Protein AF-B7PTU0-F1 (afdb_monomer_lite)

Foldseek 3Di:
DVVVLVVDPQRAKDKDDWWAKPPPHHRWIWTWIFGPQWIWTFTQDPPRDTDIDIAHLVQWPDKDKDFDDPPPPDDDDPDPDDPLTFIKMWTWGCPDVVDTDIMIIGDSCNVVVVVSSVVSVVVVVCVVVVDD

Sequence (132 aa):
YLQLACTLKYYGYLQFAPCHCDYPQPDTRVLISAGGRELNFRLALAQDQVKEVSFRVTRIRCWRITTAVSTFLGTAAASLGHTQQRLELSFEYLMSKNKLQWVTVVSSQAILLSVCLQGMVGELLLKKQGAS

Secondary structure (DSSP, 8-state):
-HHHHTTSTTTT-EEPPPEEESSSSTTEEEEEEEETTEEEEEEE-TTSPEEEEEEEGGGEEEEEEEEE-----S------S----EEEEEEEEEEETTEEEEEEEE-TTHHHHHHHHHHHHHHHHHHHTT--

InterPro domains:
  IPR011993 PH-like domain superfamily [G3DSA:2.30.29.30] (13-129)
  IPR037836 SNX17, atypical FERM-like domain [cd13337] (11-129)
  IPR040842 Sorting nexin-17/31, FERM domain [PF18116] (12-125)

Structure (mmCIF, N/CA/C/O backbone):
data_AF-B7PTU0-F1
#
_entry.id   AF-B7PTU0-F1
#
loop_
_atom_site.group_PDB
_atom_site.id
_atom_site.type_symbol
_atom_site.label_atom_id
_atom_site.label_alt_id
_atom_site.label_comp_id
_atom_site.label_asym_id
_atom_site.label_entity_id
_atom_site.label_seq_id
_atom_site.pdbx_PDB_ins_code
_atom_site.Cartn_x
_atom_site.Cartn_y
_atom_site.Cartn_z
_atom_site.occupancy
_atom_site.B_iso_or_equiv
_atom_site.auth_seq_id
_atom_site.auth_comp_id
_atom_site.auth_asym_id
_atom_site.auth_atom_id
_atom_site.pdbx_PDB_model_num
ATOM 1 N N . TYR A 1 1 ? -31.434 0.225 -1.887 1.00 77.19 1 TYR A N 1
ATOM 2 C CA . TYR A 1 1 ? -30.283 -0.070 -2.771 1.00 77.19 1 TYR A CA 1
ATOM 3 C C . TYR A 1 1 ? -28.945 0.200 -2.079 1.00 77.19 1 TYR A C 1
ATOM 5 O O . TYR A 1 1 ? -28.225 -0.754 -1.824 1.00 77.19 1 TYR A O 1
ATOM 13 N N . LEU A 1 2 ? -28.628 1.442 -1.680 1.00 81.31 2 LEU A N 1
ATOM 14 C CA . LEU A 1 2 ? -27.338 1.775 -1.037 1.00 81.31 2 LEU A CA 1
ATOM 15 C C . LEU A 1 2 ? -27.068 1.035 0.288 1.00 81.31 2 LEU A C 1
ATOM 17 O O . LEU A 1 2 ? -25.942 0.614 0.522 1.00 81.31 2 LEU A O 1
ATOM 21 N N . GLN A 1 3 ? -28.099 0.800 1.108 1.00 79.38 3 GLN A N 1
ATOM 22 C CA . GLN A 1 3 ? -27.983 0.021 2.353 1.00 79.38 3 GLN A CA 1
ATOM 23 C C . GLN A 1 3 ? -27.610 -1.455 2.135 1.00 79.38 3 GLN A C 1
ATOM 25 O O . GLN A 1 3 ? -27.078 -2.084 3.035 1.00 79.38 3 GLN A O 1
ATOM 30 N N . LEU A 1 4 ? -27.889 -2.009 0.951 1.00 81.69 4 LEU A N 1
ATOM 31 C CA . LEU A 1 4 ? -27.468 -3.361 0.575 1.00 81.69 4 LEU A CA 1
ATOM 32 C C . LEU A 1 4 ? -26.086 -3.332 -0.088 1.00 81.69 4 LEU A C 1
ATOM 34 O O . LEU A 1 4 ? -25.267 -4.216 0.118 1.00 81.69 4 LEU A O 1
ATOM 38 N N . ALA A 1 5 ? -25.794 -2.292 -0.872 1.00 79.06 5 ALA A N 1
ATOM 39 C CA . ALA A 1 5 ? -24.487 -2.140 -1.498 1.00 79.06 5 ALA A CA 1
ATOM 40 C C . ALA A 1 5 ? -23.369 -2.003 -0.450 1.00 79.06 5 ALA A C 1
ATOM 42 O O . ALA A 1 5 ? -22.311 -2.604 -0.619 1.00 79.06 5 ALA A O 1
ATOM 43 N N . CYS A 1 6 ? -23.616 -1.296 0.661 1.00 82.06 6 CYS A N 1
ATOM 44 C CA . CYS A 1 6 ? -22.622 -1.113 1.721 1.00 82.06 6 CYS A CA 1
ATOM 45 C C . CYS A 1 6 ? -22.285 -2.380 2.519 1.00 82.06 6 CYS A C 1
ATOM 47 O O . CYS A 1 6 ? -21.305 -2.372 3.261 1.00 82.06 6 CYS A O 1
ATOM 49 N N . THR A 1 7 ? -23.038 -3.473 2.349 1.00 79.81 7 THR A N 1
ATOM 50 C CA . THR A 1 7 ? -22.718 -4.769 2.967 1.00 79.81 7 THR A CA 1
ATOM 51 C C . THR A 1 7 ? -21.801 -5.635 2.097 1.00 79.81 7 THR A C 1
ATOM 53 O O . THR A 1 7 ? -21.390 -6.710 2.530 1.00 79.81 7 THR A O 1
ATOM 56 N N . LEU A 1 8 ? -21.476 -5.215 0.867 1.00 82.75 8 LEU A N 1
ATOM 57 C CA . LEU A 1 8 ? -20.591 -5.965 -0.030 1.00 82.75 8 LEU A CA 1
ATOM 58 C C . LEU A 1 8 ? -19.116 -5.802 0.374 1.00 82.75 8 LEU A C 1
ATOM 60 O O . LEU A 1 8 ? -18.661 -4.699 0.670 1.00 82.75 8 LEU A O 1
ATOM 64 N N . LYS A 1 9 ? -18.341 -6.896 0.302 1.00 75.69 9 LYS A N 1
ATOM 65 C CA . LYS A 1 9 ? -16.940 -6.987 0.775 1.00 75.69 9 LYS A CA 1
ATOM 66 C C . LYS A 1 9 ? -16.014 -5.880 0.248 1.00 75.69 9 LYS A C 1
ATOM 68 O O . LYS A 1 9 ? -15.145 -5.420 0.978 1.00 75.69 9 LYS A O 1
ATOM 73 N N . TYR A 1 10 ? -16.204 -5.460 -1.003 1.00 79.00 10 TYR A N 1
ATOM 74 C CA . TYR A 1 10 ? -15.372 -4.447 -1.662 1.00 79.00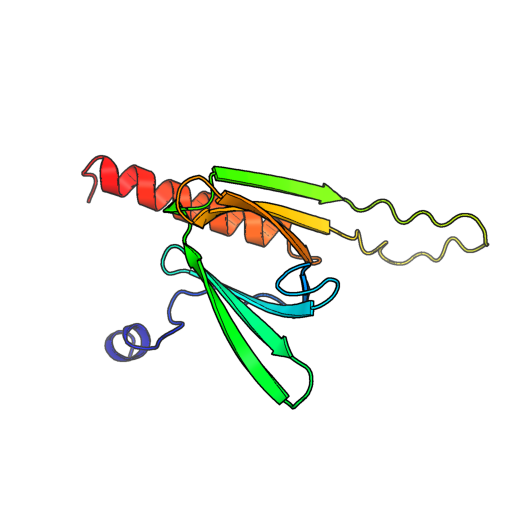 10 TYR A CA 1
ATOM 75 C C . TYR A 1 10 ? -16.107 -3.123 -1.908 1.00 79.00 10 TYR A C 1
ATOM 77 O O . TYR A 1 10 ? -15.648 -2.295 -2.695 1.00 79.00 10 TYR A O 1
ATOM 85 N N . TYR A 1 11 ? -17.245 -2.889 -1.250 1.00 82.75 11 TYR A N 1
ATOM 86 C CA . TYR A 1 11 ? -17.899 -1.587 -1.324 1.00 82.75 11 TYR A CA 1
ATOM 87 C C . TYR A 1 11 ? -16.991 -0.504 -0.731 1.00 82.75 11 TYR A C 1
ATOM 89 O O . TYR A 1 11 ? -16.447 -0.661 0.361 1.00 82.75 11 TYR A O 1
ATOM 97 N N . GLY A 1 12 ? -16.803 0.590 -1.470 1.00 85.12 12 GLY A N 1
ATOM 98 C CA . GLY A 1 12 ? -15.883 1.665 -1.088 1.00 85.12 12 GLY A CA 1
ATOM 99 C C . GLY A 1 12 ? -14.400 1.360 -1.335 1.00 85.12 12 GLY A C 1
ATOM 100 O O . GLY A 1 12 ? -13.557 2.155 -0.929 1.00 85.12 12 GLY A O 1
ATOM 101 N N . TYR A 1 13 ? -14.065 0.247 -1.998 1.00 91.62 13 TYR A N 1
ATOM 102 C CA . TYR A 1 13 ? -12.703 -0.014 -2.462 1.00 91.62 13 TYR A CA 1
ATOM 103 C C . TYR A 1 13 ? -12.499 0.523 -3.877 1.00 91.62 13 TYR A C 1
ATOM 105 O O . TYR A 1 13 ? -13.336 0.332 -4.760 1.00 91.62 13 TYR A O 1
ATOM 113 N N . LEU A 1 14 ? -11.340 1.131 -4.111 1.00 94.38 14 LEU A N 1
ATOM 114 C CA . LEU A 1 14 ? -10.863 1.477 -5.441 1.00 94.38 14 LEU A CA 1
ATOM 115 C C . LEU A 1 14 ? -10.033 0.315 -5.995 1.00 94.38 14 LEU A C 1
ATOM 117 O O . LEU A 1 14 ? -8.975 -0.009 -5.453 1.00 94.38 14 LEU A O 1
ATOM 121 N N . GLN A 1 15 ? -10.512 -0.318 -7.065 1.00 95.44 15 GLN A N 1
ATOM 122 C CA . GLN A 1 15 ? -9.787 -1.381 -7.762 1.00 95.44 15 GLN A CA 1
ATOM 123 C C . GLN A 1 15 ? -8.868 -0.788 -8.837 1.00 95.44 15 GLN A C 1
ATOM 125 O O . GLN A 1 15 ? -9.300 0.025 -9.652 1.00 95.44 15 GLN A O 1
ATOM 130 N N . PHE A 1 16 ? -7.614 -1.229 -8.853 1.00 95.44 16 PHE A N 1
ATOM 131 C CA . PHE A 1 16 ? -6.596 -0.789 -9.806 1.00 95.44 16 PHE A CA 1
ATOM 132 C C . PHE A 1 16 ? -6.514 -1.724 -11.016 1.00 95.44 16 PHE A C 1
ATOM 134 O O . PHE A 1 16 ? -7.060 -2.829 -11.004 1.00 95.44 16 PHE A O 1
ATOM 141 N N . ALA A 1 17 ? -5.809 -1.295 -12.061 1.00 94.38 17 ALA A N 1
ATOM 142 C CA . ALA A 1 17 ? -5.443 -2.169 -13.167 1.00 94.38 17 ALA A CA 1
ATOM 143 C C . ALA A 1 17 ? -4.505 -3.300 -12.685 1.00 94.38 17 ALA A C 1
ATOM 145 O O . ALA A 1 17 ? -3.713 -3.081 -11.762 1.00 94.38 17 ALA A O 1
ATOM 146 N N . PRO A 1 18 ? -4.560 -4.499 -13.302 1.00 95.00 18 PRO A N 1
ATOM 147 C CA . PRO A 1 18 ? -3.619 -5.576 -13.007 1.00 95.00 18 PRO A CA 1
ATOM 148 C C . PRO A 1 18 ? -2.167 -5.110 -13.152 1.00 95.00 18 PRO A C 1
ATOM 150 O O . PRO A 1 18 ? -1.805 -4.481 -14.147 1.00 95.00 18 PRO A O 1
ATOM 153 N N . CYS A 1 19 ? -1.339 -5.435 -12.167 1.00 94.44 19 CYS A N 1
ATOM 154 C CA . CYS A 1 19 ? 0.048 -4.993 -12.085 1.00 94.44 19 CYS A CA 1
ATOM 155 C C . CYS A 1 19 ? 0.946 -6.102 -11.509 1.00 94.44 19 CYS A C 1
ATOM 157 O O . CYS A 1 19 ? 0.491 -7.237 -11.350 1.00 94.44 19 CYS A O 1
ATOM 159 N N . HIS A 1 20 ? 2.214 -5.798 -11.219 1.00 94.62 20 HIS A N 1
ATOM 160 C CA . HIS A 1 20 ? 3.175 -6.776 -10.690 1.00 94.62 20 HIS A CA 1
ATOM 161 C C . HIS A 1 20 ? 3.728 -6.320 -9.341 1.00 94.62 20 HIS A C 1
ATOM 163 O O . HIS A 1 20 ? 3.845 -5.117 -9.092 1.00 94.62 20 HIS A O 1
ATOM 169 N N . CYS A 1 21 ? 4.067 -7.262 -8.465 1.00 94.81 21 CYS A N 1
ATOM 170 C CA . CYS A 1 21 ? 4.743 -6.986 -7.201 1.00 94.81 21 CYS A CA 1
ATOM 171 C C . CYS A 1 21 ? 5.826 -8.018 -6.873 1.00 94.81 21 CYS A C 1
ATOM 173 O O . CYS A 1 21 ? 5.874 -9.099 -7.453 1.00 94.81 21 CYS A O 1
ATOM 175 N N . ASP A 1 22 ? 6.693 -7.684 -5.920 1.00 94.00 22 ASP A N 1
ATOM 176 C CA . ASP A 1 22 ? 7.791 -8.542 -5.449 1.00 94.00 22 ASP A CA 1
ATOM 177 C C . ASP A 1 22 ? 7.403 -9.503 -4.306 1.00 94.00 22 ASP A C 1
ATOM 179 O O . ASP A 1 22 ? 8.255 -10.186 -3.735 1.00 94.00 22 ASP A O 1
ATOM 183 N N . TYR A 1 23 ? 6.111 -9.580 -3.976 1.00 92.62 23 TYR A N 1
ATOM 184 C CA . TYR A 1 23 ? 5.571 -10.403 -2.898 1.00 92.62 23 TYR A CA 1
ATOM 185 C C . TYR A 1 23 ? 4.473 -11.357 -3.399 1.00 92.62 23 TYR A C 1
ATOM 187 O O . TYR A 1 23 ? 3.574 -10.909 -4.110 1.00 92.62 23 TYR A O 1
ATOM 195 N N . PRO A 1 24 ? 4.454 -12.640 -2.973 1.00 88.00 24 PRO A N 1
ATOM 196 C CA . PRO A 1 24 ? 5.444 -13.333 -2.141 1.00 88.00 24 PRO A CA 1
ATOM 197 C C . PRO A 1 24 ? 6.727 -13.697 -2.900 1.00 88.00 24 PRO A C 1
ATOM 199 O O . PRO A 1 24 ? 7.702 -14.087 -2.264 1.00 88.00 24 PRO A O 1
ATOM 202 N N . GLN A 1 25 ? 6.714 -13.600 -4.230 1.00 91.56 25 GLN A N 1
ATOM 203 C CA . GLN A 1 25 ? 7.850 -13.850 -5.113 1.00 91.56 25 GLN A CA 1
ATOM 204 C C . GLN A 1 25 ? 8.032 -12.660 -6.072 1.00 91.56 25 GLN A C 1
ATOM 206 O O . GLN A 1 25 ? 7.062 -11.937 -6.324 1.00 91.56 25 GLN A O 1
ATOM 211 N N . PRO A 1 26 ? 9.236 -12.452 -6.632 1.00 91.75 26 PRO A N 1
ATOM 212 C CA . PRO A 1 26 ? 9.457 -11.453 -7.672 1.00 91.75 26 PRO A CA 1
ATOM 213 C C . PRO A 1 26 ? 8.509 -11.640 -8.861 1.00 91.75 26 PRO A C 1
ATOM 215 O O . PRO A 1 26 ? 8.203 -12.769 -9.232 1.00 91.75 26 PRO A O 1
ATOM 218 N N . ASP A 1 27 ? 8.076 -10.528 -9.457 1.00 90.00 27 ASP A N 1
ATOM 219 C CA . ASP A 1 27 ? 7.224 -10.499 -10.656 1.00 90.00 27 ASP A CA 1
ATOM 220 C C . ASP A 1 27 ? 5.867 -11.219 -10.502 1.00 90.00 27 ASP A C 1
ATOM 222 O O . ASP A 1 27 ? 5.277 -11.727 -11.455 1.00 90.00 27 ASP A O 1
ATOM 226 N N . THR A 1 28 ? 5.325 -11.247 -9.281 1.00 93.06 28 THR A N 1
ATOM 227 C CA . THR A 1 28 ? 3.998 -11.818 -9.029 1.00 93.06 28 THR A CA 1
ATOM 228 C C . THR A 1 28 ? 2.917 -10.904 -9.600 1.00 93.06 28 THR A C 1
ATOM 230 O O . THR A 1 28 ? 2.807 -9.738 -9.214 1.00 93.06 28 THR A O 1
ATOM 233 N N . ARG A 1 29 ? 2.059 -11.441 -10.475 1.00 94.25 29 ARG A N 1
ATOM 234 C CA . ARG A 1 29 ? 0.897 -10.715 -10.999 1.00 94.25 29 ARG A CA 1
ATOM 235 C C . ARG A 1 29 ? -0.158 -10.529 -9.909 1.00 94.25 29 ARG A C 1
ATOM 237 O O . ARG A 1 29 ? -0.588 -11.486 -9.262 1.00 94.25 29 ARG A O 1
ATOM 244 N N . VAL A 1 30 ? -0.611 -9.293 -9.738 1.00 95.50 30 VAL A N 1
ATOM 245 C CA . VAL A 1 30 ? -1.524 -8.904 -8.665 1.00 95.50 30 VAL A CA 1
ATOM 246 C C . VAL A 1 30 ? -2.610 -7.954 -9.158 1.00 95.50 30 VAL A C 1
ATOM 248 O O . VAL A 1 30 ? -2.382 -7.081 -9.996 1.00 95.50 30 VAL A O 1
ATOM 251 N N . LEU A 1 31 ? -3.809 -8.111 -8.604 1.00 95.94 31 LEU A N 1
ATOM 252 C CA . LEU A 1 31 ? -4.886 -7.134 -8.692 1.00 95.94 31 LEU A CA 1
ATOM 253 C C . LEU A 1 31 ? -5.059 -6.458 -7.331 1.00 95.94 31 LEU A C 1
ATOM 255 O O . LEU A 1 31 ? -5.400 -7.114 -6.344 1.00 95.94 31 LEU A O 1
ATOM 259 N N . ILE A 1 32 ? -4.817 -5.149 -7.284 1.00 96.56 32 ILE A N 1
ATOM 260 C CA . ILE A 1 32 ? -4.828 -4.371 -6.042 1.00 96.56 32 ILE A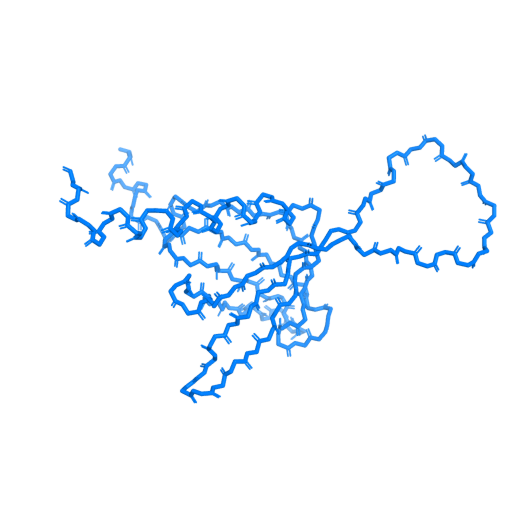 CA 1
ATOM 261 C C . ILE A 1 32 ? -6.180 -3.683 -5.864 1.00 96.56 32 ILE A C 1
ATOM 263 O O . ILE A 1 32 ? -6.800 -3.206 -6.817 1.00 96.56 32 ILE A O 1
ATOM 267 N N . SER A 1 33 ? -6.658 -3.626 -4.626 1.00 96.50 33 SER A N 1
ATOM 268 C CA . SER A 1 33 ? -7.831 -2.848 -4.235 1.00 96.50 33 SER A CA 1
ATOM 269 C C . SER A 1 33 ? -7.528 -2.078 -2.951 1.00 96.50 33 SER A C 1
ATOM 271 O O . SER A 1 33 ? -7.139 -2.683 -1.955 1.00 96.50 33 SER A O 1
ATOM 273 N N . ALA A 1 34 ? -7.679 -0.753 -2.967 1.00 96.25 34 ALA A N 1
ATOM 274 C CA . ALA A 1 34 ? -7.429 0.106 -1.807 1.00 96.25 34 ALA A CA 1
ATOM 275 C C . ALA A 1 34 ? -8.751 0.559 -1.190 1.00 96.25 34 ALA A C 1
ATOM 277 O O . ALA A 1 34 ? -9.606 1.096 -1.890 1.00 96.25 34 ALA A O 1
ATOM 278 N N . GLY A 1 35 ? -8.923 0.352 0.110 1.00 93.06 35 GLY A N 1
ATOM 279 C CA . GLY A 1 35 ? -10.153 0.701 0.814 1.00 93.06 35 GLY A CA 1
ATOM 280 C C . GLY A 1 35 ? -10.183 0.077 2.201 1.00 93.06 35 GLY A C 1
ATOM 281 O O . GLY A 1 35 ? -9.302 -0.694 2.565 1.00 93.06 35 GLY A O 1
ATOM 282 N N . GLY A 1 36 ? -11.159 0.444 3.028 1.00 89.81 36 GLY A N 1
ATOM 283 C CA . GLY A 1 36 ? -11.325 -0.188 4.344 1.00 89.81 36 GLY A CA 1
ATOM 284 C C . GLY A 1 36 ? -10.129 -0.054 5.304 1.00 89.81 36 GLY A C 1
ATOM 285 O O . GLY A 1 36 ? -10.076 -0.776 6.299 1.00 89.81 36 GLY A O 1
ATOM 286 N N . ARG A 1 37 ? -9.212 0.901 5.063 1.00 93.31 37 ARG A N 1
ATOM 287 C CA . ARG A 1 37 ? -7.932 1.102 5.787 1.00 93.31 37 ARG A CA 1
ATOM 288 C C . ARG A 1 37 ? -6.885 0.011 5.522 1.00 93.31 37 ARG A C 1
ATOM 290 O O . ARG A 1 37 ? -5.996 -0.223 6.350 1.00 93.31 37 ARG A O 1
ATOM 297 N N . GLU A 1 38 ? -6.964 -0.635 4.368 1.00 95.88 38 GLU A N 1
ATOM 298 C CA . GLU A 1 38 ? -6.012 -1.643 3.916 1.00 95.88 38 GLU A CA 1
ATOM 299 C C . GLU A 1 38 ? -5.825 -1.627 2.393 1.00 95.88 38 GLU A C 1
ATOM 301 O O . GLU A 1 38 ? -6.624 -1.076 1.632 1.00 95.88 38 GLU A O 1
ATOM 306 N N . LEU A 1 39 ? -4.726 -2.228 1.946 1.00 96.50 39 LEU A N 1
ATOM 307 C CA . LEU A 1 39 ? -4.526 -2.607 0.555 1.00 96.50 39 LEU A CA 1
ATOM 308 C C . LEU A 1 39 ? -4.738 -4.114 0.433 1.00 96.50 39 LEU A C 1
ATOM 310 O O . LEU A 1 39 ? -4.020 -4.892 1.059 1.00 96.50 39 LEU A O 1
ATOM 314 N N . ASN A 1 40 ? -5.700 -4.524 -0.385 1.00 96.19 40 ASN A N 1
ATOM 315 C CA . ASN A 1 40 ? -5.978 -5.924 -0.676 1.00 96.19 40 ASN A CA 1
ATOM 316 C C . ASN A 1 40 ? -5.309 -6.334 -1.985 1.00 96.19 40 ASN A C 1
ATOM 318 O O . ASN A 1 40 ? -5.562 -5.752 -3.040 1.00 96.19 40 ASN A O 1
ATOM 322 N N . PHE A 1 41 ? -4.434 -7.329 -1.900 1.00 95.88 41 PHE A N 1
ATOM 323 C CA . PHE A 1 41 ? -3.682 -7.890 -3.013 1.00 95.88 41 PHE A CA 1
ATOM 324 C C . PHE A 1 41 ? -4.302 -9.236 -3.362 1.00 95.88 41 PHE A C 1
ATOM 326 O O . PHE A 1 41 ? -4.236 -10.171 -2.567 1.00 95.88 41 PHE A O 1
ATOM 333 N N . ARG A 1 42 ? -4.888 -9.347 -4.553 1.00 94.88 42 ARG A N 1
ATOM 334 C CA . ARG A 1 42 ? -5.301 -10.632 -5.125 1.00 94.88 42 ARG A CA 1
ATOM 335 C C . ARG A 1 42 ? -4.201 -11.120 -6.051 1.00 94.88 42 ARG A C 1
ATOM 337 O O . ARG A 1 42 ? -4.056 -10.619 -7.164 1.00 94.88 42 ARG A O 1
ATOM 344 N N . LEU A 1 43 ? -3.399 -12.042 -5.543 1.00 93.50 43 LEU A N 1
ATOM 345 C CA . LEU A 1 43 ? -2.249 -12.624 -6.219 1.00 93.50 43 LEU A CA 1
ATOM 346 C C . LEU A 1 43 ? -2.719 -13.776 -7.106 1.00 93.50 43 LEU A C 1
ATOM 348 O O . LEU A 1 43 ? -3.442 -14.652 -6.627 1.00 93.50 43 LEU A O 1
ATOM 352 N N . ALA A 1 44 ? -2.285 -13.792 -8.362 1.00 88.56 44 ALA A N 1
ATOM 353 C CA . ALA A 1 44 ? -2.473 -14.932 -9.252 1.00 88.56 44 ALA A CA 1
ATOM 354 C C . ALA A 1 44 ? -1.236 -15.837 -9.161 1.00 88.56 44 ALA A C 1
ATOM 356 O O . ALA A 1 44 ? -0.167 -15.467 -9.648 1.00 88.56 44 ALA A O 1
ATOM 357 N N . LEU A 1 45 ? -1.357 -16.994 -8.501 1.00 82.38 45 LEU A N 1
ATOM 358 C CA . LEU A 1 45 ? -0.275 -17.977 -8.404 1.00 82.38 45 LEU A CA 1
ATOM 359 C C . LEU A 1 45 ? -0.383 -19.022 -9.526 1.00 82.38 45 LEU A C 1
ATOM 361 O O . LEU A 1 45 ? -1.451 -19.236 -10.102 1.00 82.38 45 LEU A O 1
ATOM 365 N N . ALA A 1 46 ? 0.729 -19.704 -9.822 1.00 72.00 46 ALA A N 1
ATOM 366 C CA . ALA A 1 46 ? 0.712 -20.882 -10.685 1.00 72.00 46 ALA A CA 1
ATOM 367 C C . ALA A 1 46 ? -0.262 -21.928 -10.104 1.00 72.00 46 ALA A C 1
ATOM 369 O O . ALA A 1 46 ? -0.232 -22.164 -8.899 1.00 72.00 46 ALA A O 1
ATOM 370 N N . GLN A 1 47 ? -1.090 -22.549 -10.958 1.00 69.81 47 GLN A N 1
ATOM 371 C CA . GLN A 1 47 ? -2.220 -23.453 -10.633 1.00 69.81 47 GLN A CA 1
ATOM 372 C C . GLN A 1 47 ? -3.601 -22.803 -10.403 1.00 69.81 47 GLN A C 1
ATOM 374 O O . GLN A 1 47 ? -4.435 -23.402 -9.731 1.00 69.81 47 GLN A O 1
ATOM 379 N N . ASP A 1 48 ? -3.871 -21.611 -10.953 1.00 69.38 48 ASP A N 1
ATOM 380 C CA . ASP A 1 48 ? -5.196 -20.947 -10.879 1.00 69.38 48 ASP A CA 1
ATOM 381 C C . ASP A 1 48 ? -5.669 -20.644 -9.439 1.00 69.38 48 ASP A C 1
ATOM 383 O O . ASP A 1 48 ? -6.828 -20.333 -9.169 1.00 69.38 48 ASP A O 1
ATOM 387 N N . GLN A 1 49 ? -4.744 -20.701 -8.477 1.00 78.12 49 GLN A N 1
ATOM 388 C CA . GLN A 1 49 ? -5.030 -20.347 -7.097 1.00 78.12 49 GLN A CA 1
ATOM 389 C C . GLN A 1 49 ? -4.896 -18.839 -6.912 1.00 78.12 49 GLN A C 1
ATOM 391 O O . GLN A 1 49 ? -3.819 -18.255 -7.075 1.00 78.12 49 GLN A O 1
ATOM 396 N N . VAL A 1 50 ? -6.002 -18.212 -6.519 1.00 86.12 50 VAL A N 1
ATOM 397 C CA . VAL A 1 50 ? -6.025 -16.807 -6.117 1.00 86.12 50 VAL A CA 1
ATOM 398 C C . VAL A 1 50 ? -5.778 -16.726 -4.618 1.00 86.12 50 VAL A C 1
ATOM 400 O O . VAL A 1 50 ? -6.584 -17.201 -3.817 1.00 86.12 50 VAL A O 1
ATOM 403 N N . LYS A 1 51 ? -4.672 -16.090 -4.226 1.00 91.25 51 LYS A N 1
ATOM 404 C CA . LYS A 1 51 ? -4.383 -15.800 -2.817 1.00 91.25 51 LYS A CA 1
ATOM 405 C C . LYS A 1 51 ? -4.651 -14.335 -2.527 1.00 91.25 51 LYS A C 1
ATOM 407 O O . LYS A 1 51 ? -4.101 -13.457 -3.188 1.00 91.25 51 LYS A O 1
ATOM 412 N N . GLU A 1 52 ? -5.458 -14.072 -1.509 1.00 92.94 52 GLU A N 1
ATOM 413 C CA . GLU A 1 52 ? -5.714 -12.716 -1.034 1.00 92.94 52 GLU A CA 1
ATOM 414 C C . GLU A 1 52 ? -4.791 -12.374 0.142 1.00 92.94 52 GLU A C 1
ATOM 416 O O . GLU A 1 52 ? -4.623 -13.166 1.072 1.00 92.94 52 GLU A O 1
ATOM 421 N N . VAL A 1 53 ? -4.166 -11.201 0.086 1.00 94.62 53 VAL A N 1
ATOM 422 C CA . VAL A 1 53 ? -3.284 -10.684 1.136 1.00 94.62 53 VAL A CA 1
ATOM 423 C C . VAL A 1 53 ? -3.689 -9.253 1.464 1.00 94.62 53 VAL A C 1
ATOM 425 O O . VAL A 1 53 ? -3.690 -8.391 0.590 1.00 94.62 53 VAL A O 1
ATOM 428 N N . SER A 1 54 ? -3.999 -8.999 2.733 1.00 95.56 54 SER A N 1
ATOM 429 C CA . SER A 1 54 ? -4.427 -7.683 3.218 1.00 95.56 54 SER A CA 1
ATOM 430 C C . SER A 1 54 ? -3.290 -6.979 3.960 1.00 95.56 54 SER A C 1
ATOM 432 O O . SER A 1 54 ? -2.825 -7.436 5.010 1.00 95.56 54 SER A O 1
ATOM 434 N N . PHE A 1 55 ? -2.858 -5.833 3.439 1.00 96.75 55 PHE A N 1
ATOM 435 C CA . PHE A 1 55 ? -1.865 -4.962 4.059 1.00 96.75 55 PHE A CA 1
ATOM 436 C C . PHE A 1 55 ? -2.561 -3.810 4.780 1.00 96.75 55 PHE A C 1
ATOM 438 O O . PHE A 1 55 ? -3.052 -2.870 4.156 1.00 96.75 55 PHE A O 1
ATOM 445 N N . ARG A 1 56 ? -2.602 -3.859 6.114 1.00 96.88 56 ARG A N 1
ATOM 446 C CA . ARG A 1 56 ? -3.231 -2.805 6.924 1.00 96.88 56 ARG A CA 1
ATOM 447 C C . ARG A 1 56 ? -2.399 -1.531 6.904 1.00 96.88 56 ARG A C 1
ATOM 449 O O . ARG A 1 56 ? -1.214 -1.571 7.231 1.00 96.88 56 ARG A O 1
ATOM 456 N N . VAL A 1 57 ? -3.037 -0.391 6.651 1.00 96.56 57 VAL A N 1
ATOM 457 C CA . VAL A 1 57 ? -2.358 0.917 6.598 1.00 96.56 57 VAL A CA 1
ATOM 458 C C . VAL A 1 57 ? -1.626 1.231 7.907 1.00 96.56 57 VAL A C 1
ATOM 460 O O . VAL A 1 57 ? -0.515 1.740 7.887 1.00 96.56 57 VAL A O 1
ATOM 463 N N . THR A 1 58 ? -2.177 0.828 9.054 1.00 95.75 58 THR A N 1
ATOM 464 C CA . THR A 1 58 ? -1.556 1.035 10.376 1.00 95.75 58 THR A CA 1
ATOM 465 C C . THR A 1 58 ? -0.246 0.272 10.597 1.00 95.75 58 THR A C 1
ATOM 467 O O . THR A 1 58 ? 0.465 0.557 11.557 1.00 95.75 58 THR A O 1
ATOM 470 N N . ARG A 1 59 ? 0.067 -0.717 9.751 1.00 97.38 59 ARG A N 1
ATOM 471 C CA . ARG A 1 59 ? 1.311 -1.502 9.795 1.00 97.38 59 ARG A CA 1
ATOM 472 C C . ARG A 1 59 ? 2.321 -1.066 8.732 1.00 97.38 59 ARG A C 1
ATOM 474 O O . ARG A 1 59 ? 3.416 -1.625 8.692 1.00 97.38 59 ARG A O 1
ATOM 481 N N . ILE A 1 60 ? 1.963 -0.095 7.890 1.00 97.50 60 ILE A N 1
ATOM 482 C CA . ILE A 1 60 ? 2.873 0.543 6.941 1.00 97.50 60 ILE A CA 1
ATOM 483 C C . ILE A 1 60 ? 3.613 1.655 7.682 1.00 97.50 60 ILE A C 1
ATOM 485 O O . ILE A 1 60 ? 2.989 2.556 8.241 1.00 97.50 60 ILE A O 1
ATOM 489 N N . ARG A 1 61 ? 4.944 1.595 7.698 1.00 97.06 61 ARG A N 1
ATOM 490 C CA . ARG A 1 61 ? 5.778 2.605 8.362 1.00 97.06 61 ARG A CA 1
ATOM 491 C C . ARG A 1 61 ? 6.015 3.822 7.477 1.00 97.06 61 ARG A C 1
ATOM 493 O O . ARG A 1 61 ? 5.952 4.952 7.949 1.00 97.06 61 ARG A O 1
ATOM 500 N N . CYS A 1 62 ? 6.297 3.580 6.206 1.00 97.69 62 CYS A N 1
ATOM 501 C CA . CYS A 1 62 ? 6.493 4.602 5.189 1.00 97.69 62 CYS A CA 1
ATOM 502 C C . CYS A 1 62 ? 6.299 3.993 3.798 1.00 97.69 62 CYS A C 1
ATOM 504 O O . CYS A 1 62 ? 6.271 2.769 3.636 1.00 97.69 62 CYS A O 1
ATOM 506 N N . TRP A 1 63 ? 6.166 4.851 2.792 1.00 98.44 63 TRP A N 1
ATOM 507 C CA . TRP A 1 63 ? 6.154 4.456 1.390 1.00 98.44 63 TRP A CA 1
ATOM 508 C C . TRP A 1 63 ? 6.876 5.493 0.534 1.00 98.44 63 TRP A C 1
ATOM 510 O O . TRP A 1 63 ? 7.063 6.638 0.946 1.00 98.44 63 TRP A O 1
ATOM 520 N N . ARG A 1 64 ? 7.301 5.078 -0.657 1.00 97.75 64 ARG A N 1
ATOM 521 C CA . ARG A 1 64 ? 7.951 5.929 -1.654 1.00 97.75 64 ARG A CA 1
ATOM 522 C C . ARG A 1 64 ? 7.449 5.587 -3.048 1.00 97.75 64 ARG A C 1
ATOM 524 O O . ARG A 1 64 ? 7.145 4.428 -3.325 1.00 97.75 64 ARG A O 1
ATOM 531 N N . ILE A 1 65 ? 7.412 6.595 -3.912 1.00 96.50 65 ILE A N 1
ATOM 532 C CA . ILE A 1 65 ? 7.198 6.422 -5.348 1.00 96.50 65 ILE A CA 1
ATOM 533 C C . ILE A 1 65 ? 8.548 6.589 -6.038 1.00 96.50 65 ILE A C 1
ATOM 535 O O . ILE A 1 65 ? 9.263 7.555 -5.769 1.00 96.50 65 ILE A O 1
ATOM 539 N N . THR A 1 66 ? 8.885 5.668 -6.930 1.00 94.06 66 THR A N 1
ATOM 540 C CA . THR A 1 66 ? 10.084 5.738 -7.766 1.00 94.06 66 THR A CA 1
ATOM 541 C C . THR A 1 66 ? 9.718 5.529 -9.227 1.00 94.06 66 THR A C 1
ATOM 543 O O . THR A 1 66 ? 8.845 4.731 -9.558 1.00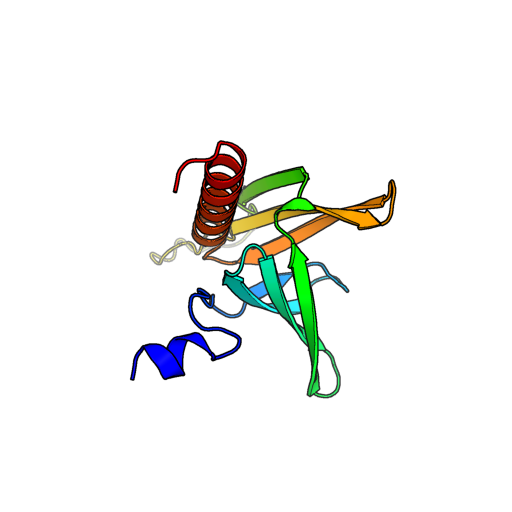 94.06 66 THR A O 1
ATOM 546 N N . THR A 1 67 ? 10.394 6.246 -10.120 1.00 89.50 67 THR A N 1
ATOM 547 C CA . THR A 1 67 ? 10.342 5.958 -11.555 1.00 89.50 67 THR A CA 1
ATOM 548 C C . THR A 1 67 ? 11.455 4.970 -11.861 1.00 89.50 67 THR A C 1
ATOM 550 O O . THR A 1 67 ? 12.628 5.283 -11.656 1.00 89.50 67 THR A O 1
ATOM 553 N N . ALA A 1 68 ? 11.114 3.780 -12.342 1.00 71.81 68 ALA A N 1
ATOM 554 C CA . ALA A 1 68 ? 12.106 2.837 -12.824 1.00 71.81 68 ALA A CA 1
ATOM 555 C C . ALA A 1 68 ? 12.701 3.378 -14.128 1.00 71.81 68 ALA A C 1
ATOM 557 O O . ALA A 1 68 ? 12.009 3.551 -15.136 1.00 71.81 68 ALA A O 1
ATOM 558 N N . VAL A 1 69 ? 13.997 3.678 -14.095 1.00 65.56 69 VAL A N 1
ATOM 559 C CA . VAL A 1 69 ? 14.742 4.081 -15.283 1.00 65.56 69 VAL A CA 1
ATOM 560 C C . VAL A 1 69 ? 14.925 2.830 -16.128 1.00 65.56 69 VAL A C 1
ATOM 562 O O . VAL A 1 69 ? 15.669 1.928 -15.752 1.00 65.56 69 VAL A O 1
ATOM 565 N N . SER A 1 70 ? 14.227 2.746 -17.259 1.00 55.34 70 SER A N 1
ATOM 566 C CA . SER A 1 70 ? 14.489 1.675 -18.214 1.00 55.34 70 SER A CA 1
ATOM 567 C C . SER A 1 70 ? 15.883 1.900 -18.791 1.00 55.34 70 SER A C 1
ATOM 569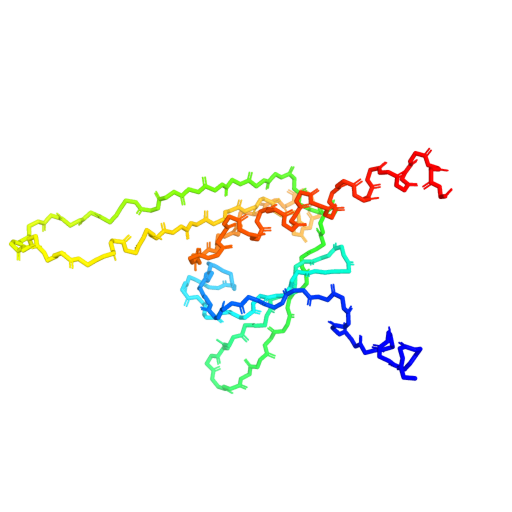 O O . SER A 1 70 ? 16.098 2.846 -19.550 1.00 55.34 70 SER A O 1
ATOM 571 N N . THR A 1 71 ? 16.852 1.079 -18.390 1.00 47.12 71 THR A N 1
ATOM 572 C CA . THR A 1 71 ? 18.209 1.088 -18.942 1.00 47.12 71 THR A CA 1
ATOM 573 C C . THR A 1 71 ? 18.165 0.523 -20.363 1.00 47.12 71 THR A C 1
ATOM 575 O O . THR A 1 71 ? 18.599 -0.594 -20.616 1.00 47.12 71 THR A O 1
ATOM 578 N N . PHE A 1 72 ? 17.609 1.274 -21.314 1.00 50.28 72 PHE A N 1
ATOM 579 C CA . PHE A 1 72 ? 17.782 0.974 -22.732 1.00 50.28 72 PHE A CA 1
ATOM 580 C C . PHE A 1 72 ? 19.185 1.426 -23.148 1.00 50.28 72 PHE A C 1
ATOM 582 O O . PHE A 1 72 ? 19.384 2.502 -23.709 1.00 50.28 72 PHE A O 1
ATOM 589 N N . LEU A 1 73 ? 20.179 0.591 -22.843 1.00 46.72 73 LEU A N 1
ATOM 590 C CA . LEU A 1 73 ? 21.434 0.584 -23.583 1.00 46.72 73 LEU A CA 1
ATOM 591 C C . LEU A 1 73 ? 21.135 0.045 -24.988 1.00 46.72 73 LEU A C 1
ATOM 593 O O . LEU A 1 73 ? 20.975 -1.154 -25.174 1.00 46.72 73 LEU A O 1
ATOM 597 N N . GLY A 1 74 ? 21.063 0.962 -25.955 1.00 48.62 74 GLY A N 1
ATOM 598 C CA . GLY A 1 74 ? 21.254 0.688 -27.379 1.00 48.62 74 GLY A CA 1
ATOM 599 C C . GLY A 1 74 ? 20.083 0.031 -28.106 1.00 48.62 74 GLY A C 1
ATOM 600 O O . GLY A 1 74 ? 19.965 -1.184 -28.136 1.00 48.62 74 GLY A O 1
ATOM 601 N N . THR A 1 75 ? 19.276 0.830 -28.803 1.00 42.56 75 THR A N 1
ATOM 602 C CA . THR A 1 75 ? 19.164 0.843 -30.278 1.00 42.56 75 THR A CA 1
ATOM 603 C C . THR A 1 75 ? 17.950 1.671 -30.706 1.00 42.56 75 THR A C 1
ATOM 605 O O . THR A 1 75 ? 16.876 1.598 -30.124 1.00 42.56 75 THR A O 1
ATOM 608 N N . ALA A 1 76 ? 18.205 2.524 -31.697 1.00 47.91 76 ALA A N 1
ATOM 609 C CA . ALA A 1 76 ? 17.293 3.273 -32.554 1.00 47.91 76 ALA A CA 1
ATOM 610 C C . ALA A 1 76 ? 15.776 3.062 -32.369 1.00 47.91 76 ALA A C 1
ATOM 612 O O . ALA A 1 76 ? 15.236 2.037 -32.763 1.00 47.91 76 ALA A O 1
ATOM 613 N N . ALA A 1 77 ? 15.088 4.109 -31.911 1.00 41.91 77 ALA A N 1
ATOM 614 C CA . ALA A 1 77 ? 13.975 4.748 -32.621 1.00 41.91 77 ALA A CA 1
ATOM 615 C C . ALA A 1 77 ? 13.274 5.707 -31.658 1.00 41.91 77 ALA A C 1
ATOM 617 O O . ALA A 1 77 ? 12.616 5.300 -30.703 1.00 41.91 77 ALA A O 1
ATOM 618 N N . ALA A 1 78 ? 13.381 7.002 -31.939 1.00 49.12 78 ALA A N 1
ATOM 619 C CA . ALA A 1 78 ? 12.421 7.975 -31.456 1.00 49.12 78 ALA A CA 1
ATOM 620 C C . ALA A 1 78 ? 11.064 7.677 -32.121 1.00 49.12 78 ALA A C 1
ATOM 622 O O . ALA A 1 78 ? 10.721 8.262 -33.144 1.00 49.12 78 ALA A O 1
ATOM 623 N N . SER A 1 79 ? 10.306 6.724 -31.578 1.00 45.44 79 SER A N 1
ATOM 624 C CA . SER A 1 79 ? 8.895 6.567 -31.909 1.00 45.44 79 SER A CA 1
ATOM 625 C C . SER A 1 79 ? 8.087 7.517 -31.031 1.00 45.44 79 SER A C 1
ATOM 627 O O . SER A 1 79 ? 8.045 7.382 -29.808 1.00 45.44 79 SER A O 1
ATOM 629 N N . LEU A 1 80 ? 7.466 8.493 -31.685 1.00 48.78 80 LEU A N 1
ATOM 630 C CA . LEU A 1 80 ? 6.493 9.451 -31.168 1.00 48.78 80 LEU A CA 1
ATOM 631 C C . LEU A 1 80 ? 5.268 8.736 -30.565 1.00 48.78 80 LEU A C 1
ATOM 633 O O . LEU A 1 80 ? 4.225 8.625 -31.201 1.00 48.78 80 LEU A O 1
ATOM 637 N N . GLY A 1 81 ? 5.381 8.241 -29.337 1.00 43.66 81 GLY A N 1
ATOM 638 C CA . GLY A 1 81 ? 4.267 7.594 -28.652 1.00 43.66 81 GLY A CA 1
ATOM 639 C C . GLY A 1 81 ? 4.589 7.356 -27.189 1.00 43.66 81 GLY A C 1
ATOM 640 O O . GLY A 1 81 ? 5.443 6.536 -26.883 1.00 43.66 81 GLY A O 1
ATOM 641 N N . HIS A 1 82 ? 3.932 8.123 -26.316 1.00 49.91 82 HIS A N 1
ATOM 642 C CA . HIS A 1 82 ? 3.795 7.934 -24.868 1.00 49.91 82 HIS A CA 1
ATOM 643 C C . HIS A 1 82 ? 4.830 6.979 -24.238 1.00 49.91 82 HIS A C 1
ATOM 645 O O . HIS A 1 82 ? 4.584 5.781 -24.105 1.00 49.91 82 HIS A O 1
ATOM 651 N N . THR A 1 83 ? 5.989 7.494 -23.816 1.00 53.94 83 THR A N 1
ATOM 652 C CA . THR A 1 83 ? 6.906 6.726 -22.966 1.00 53.94 83 THR A CA 1
ATOM 653 C C . THR A 1 83 ? 6.156 6.344 -21.696 1.00 53.94 83 THR A C 1
ATOM 655 O O . THR A 1 83 ? 5.902 7.177 -20.825 1.00 53.94 83 THR A O 1
ATOM 658 N N . GLN A 1 84 ? 5.719 5.088 -21.624 1.00 60.78 84 GLN A N 1
ATOM 659 C CA . GLN A 1 84 ? 4.972 4.564 -20.495 1.00 60.78 84 GLN A CA 1
ATOM 660 C C . GLN A 1 84 ? 5.943 4.495 -19.314 1.00 60.78 84 GLN A C 1
ATOM 662 O O . GLN A 1 84 ? 6.736 3.563 -19.191 1.00 60.78 84 GLN A O 1
ATOM 667 N N . GLN A 1 85 ? 5.959 5.551 -18.495 1.00 71.00 85 GLN A N 1
ATOM 668 C CA . GLN A 1 85 ? 6.836 5.632 -17.336 1.00 71.00 85 GLN A CA 1
ATOM 669 C C . GLN A 1 85 ? 6.525 4.452 -16.418 1.00 71.00 85 GLN A C 1
ATOM 671 O O . GLN A 1 85 ? 5.404 4.298 -15.929 1.00 71.00 85 GLN A O 1
ATOM 676 N N . ARG A 1 86 ? 7.523 3.594 -16.205 1.00 85.56 86 ARG A N 1
ATOM 677 C CA . ARG A 1 86 ? 7.418 2.481 -15.270 1.00 85.56 86 ARG A CA 1
ATOM 678 C C . ARG A 1 86 ? 7.493 3.057 -13.863 1.00 85.56 86 ARG A C 1
ATOM 680 O O . ARG A 1 86 ? 8.569 3.378 -13.374 1.00 85.56 86 ARG A O 1
ATOM 687 N N . LEU A 1 87 ? 6.336 3.258 -13.248 1.00 93.44 87 LEU A N 1
ATOM 688 C CA . LEU A 1 87 ? 6.235 3.756 -11.883 1.00 93.44 87 LEU A CA 1
ATOM 689 C C . LEU A 1 87 ? 6.182 2.591 -10.900 1.00 93.44 87 LEU A C 1
ATOM 691 O O . LEU A 1 87 ? 5.588 1.543 -11.168 1.00 93.44 87 LEU A O 1
ATOM 695 N N . GLU A 1 88 ? 6.793 2.805 -9.747 1.00 95.69 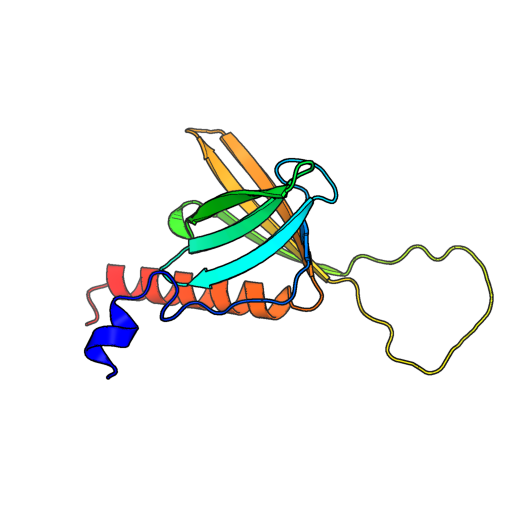88 GLU A N 1
ATOM 696 C CA . GLU A 1 88 ? 6.875 1.832 -8.673 1.00 95.69 88 GLU A CA 1
ATOM 697 C C . GLU A 1 88 ? 6.455 2.491 -7.360 1.00 95.69 88 GLU A C 1
ATOM 699 O O . GLU A 1 88 ? 6.854 3.617 -7.057 1.00 95.69 88 GLU A O 1
ATOM 704 N N . LEU A 1 89 ? 5.627 1.796 -6.585 1.00 97.25 89 LEU A N 1
ATOM 705 C CA . LEU A 1 89 ? 5.311 2.141 -5.205 1.00 97.25 89 LEU A CA 1
ATOM 706 C C . LEU A 1 89 ? 5.944 1.084 -4.305 1.00 97.25 89 LEU A C 1
ATOM 708 O O . LEU A 1 89 ? 5.521 -0.071 -4.331 1.00 97.25 89 LEU A O 1
ATOM 712 N N . SER A 1 90 ? 6.904 1.481 -3.476 1.00 97.94 90 SER A N 1
ATOM 713 C CA . SER A 1 90 ? 7.441 0.616 -2.423 1.00 97.94 90 SER A CA 1
ATOM 714 C C . SER A 1 90 ? 6.930 1.078 -1.067 1.00 97.94 90 SER A C 1
ATOM 716 O O . SER A 1 90 ? 6.974 2.273 -0.772 1.00 97.94 90 SER A O 1
ATOM 718 N N . PHE A 1 91 ? 6.499 0.154 -0.215 1.00 98.25 91 PHE A N 1
ATOM 719 C CA . PHE A 1 91 ? 6.108 0.452 1.163 1.00 98.25 91 PHE A CA 1
ATOM 720 C C . PHE A 1 91 ? 6.775 -0.500 2.155 1.00 98.25 91 PHE A C 1
ATOM 722 O O . PHE A 1 91 ? 6.917 -1.693 1.891 1.00 98.25 91 PHE A O 1
ATOM 729 N N . GLU A 1 92 ? 7.197 0.034 3.301 1.00 98.19 92 GLU A N 1
ATOM 730 C CA . GLU A 1 92 ? 7.793 -0.743 4.388 1.00 98.19 92 GLU A CA 1
ATOM 731 C C . GLU A 1 92 ? 6.682 -1.246 5.312 1.00 98.19 92 GLU A C 1
ATOM 733 O O . GLU A 1 92 ? 6.013 -0.461 5.992 1.00 98.19 92 GLU A O 1
ATOM 738 N N . TYR A 1 93 ? 6.475 -2.561 5.335 1.00 98.12 93 TYR A N 1
ATOM 739 C CA . TYR A 1 93 ? 5.408 -3.207 6.087 1.00 98.12 93 TYR A CA 1
ATOM 740 C C . TYR A 1 93 ? 5.945 -4.010 7.269 1.00 98.12 93 TYR A C 1
ATOM 742 O O . TYR A 1 93 ? 6.866 -4.819 7.139 1.00 98.12 93 TYR A O 1
ATOM 750 N N . LEU A 1 94 ? 5.328 -3.841 8.437 1.00 97.62 94 LEU A N 1
ATOM 751 C CA . LEU A 1 94 ? 5.618 -4.650 9.617 1.00 97.62 94 LEU A CA 1
ATOM 752 C C . LEU A 1 94 ? 4.960 -6.028 9.470 1.00 97.62 94 LEU A C 1
ATOM 754 O O . LEU A 1 94 ? 3.780 -6.174 9.778 1.00 97.62 94 LEU A O 1
ATOM 758 N N . MET A 1 95 ? 5.709 -7.045 9.042 1.00 94.19 95 MET A N 1
ATOM 759 C CA . MET A 1 95 ? 5.240 -8.425 8.819 1.00 94.19 95 MET A CA 1
ATOM 760 C C . MET A 1 95 ? 4.909 -9.147 10.132 1.00 94.19 95 MET A C 1
ATOM 762 O O . MET A 1 95 ? 3.859 -9.777 10.271 1.00 94.19 95 MET A O 1
ATOM 766 N N . SER A 1 96 ? 5.776 -8.998 11.129 1.00 94.56 96 SER A N 1
ATOM 767 C CA . SER A 1 96 ? 5.606 -9.502 12.497 1.00 94.56 96 SER A CA 1
ATOM 768 C C . SER A 1 96 ? 6.373 -8.602 13.473 1.00 94.56 96 SER A C 1
ATOM 770 O O . SER A 1 96 ? 6.996 -7.626 13.051 1.00 94.56 96 SER A O 1
ATOM 772 N N . LYS A 1 97 ? 6.307 -8.879 14.784 1.00 92.62 97 LYS A N 1
ATOM 773 C CA . LYS A 1 97 ? 7.024 -8.090 15.799 1.00 92.62 97 LYS A CA 1
ATOM 774 C C . LYS A 1 97 ? 8.506 -7.986 15.417 1.00 92.62 97 LYS A C 1
ATOM 776 O O . LYS A 1 97 ? 9.170 -9.005 15.268 1.00 92.62 97 LYS A O 1
ATOM 781 N N . ASN A 1 98 ? 8.991 -6.757 15.249 1.00 92.75 98 ASN A N 1
ATOM 782 C CA . ASN A 1 98 ? 10.365 -6.425 14.851 1.00 92.75 98 ASN A CA 1
ATOM 783 C C . ASN A 1 98 ? 10.809 -6.940 13.464 1.00 92.75 98 ASN A C 1
ATOM 785 O O . ASN A 1 98 ? 12.000 -6.918 13.171 1.00 92.75 98 ASN A O 1
ATOM 789 N N . LYS A 1 99 ? 9.883 -7.368 12.593 1.00 96.56 99 LYS A N 1
ATOM 790 C CA . LYS A 1 99 ? 10.186 -7.764 11.209 1.00 96.56 99 LYS A CA 1
ATOM 791 C C . LYS A 1 99 ? 9.530 -6.799 10.227 1.00 96.56 99 LYS A C 1
ATOM 793 O O . LYS A 1 99 ? 8.345 -6.937 9.924 1.00 96.56 99 LYS A O 1
ATOM 798 N N . LEU A 1 100 ? 10.304 -5.836 9.737 1.00 97.19 100 LEU A N 1
ATOM 799 C CA . LEU A 1 100 ? 9.916 -4.940 8.647 1.00 97.19 100 LEU A CA 1
ATOM 800 C C . LEU A 1 100 ? 10.380 -5.525 7.311 1.00 97.19 100 LEU A C 1
ATOM 802 O O . LEU A 1 100 ? 11.454 -6.120 7.232 1.00 97.19 100 LEU A O 1
ATOM 806 N N . GLN A 1 101 ? 9.562 -5.380 6.276 1.00 97.31 101 GLN A N 1
ATOM 807 C CA . GLN A 1 101 ? 9.884 -5.821 4.924 1.00 97.31 101 GLN A CA 1
ATOM 808 C C . GLN A 1 101 ? 9.338 -4.814 3.916 1.00 97.31 101 GLN A C 1
ATOM 810 O O . GLN A 1 101 ? 8.196 -4.373 4.036 1.00 97.31 101 GLN A O 1
ATOM 815 N N . TRP A 1 102 ? 10.145 -4.472 2.918 1.00 97.62 102 TRP A N 1
ATOM 816 C CA . TRP A 1 102 ? 9.688 -3.685 1.781 1.00 97.62 102 TRP A CA 1
ATOM 817 C C . TRP A 1 102 ? 8.892 -4.561 0.817 1.00 97.62 102 TRP A C 1
ATOM 819 O O . TRP A 1 102 ? 9.288 -5.689 0.531 1.00 97.62 102 TRP A O 1
ATOM 829 N N . VAL A 1 103 ? 7.769 -4.032 0.342 1.00 97.38 103 VAL A N 1
ATOM 830 C CA . VAL A 1 103 ? 6.980 -4.602 -0.753 1.00 97.38 103 VAL A CA 1
ATOM 831 C C . VAL A 1 103 ? 6.914 -3.557 -1.854 1.00 97.38 103 VAL A C 1
ATOM 833 O O . VAL A 1 103 ? 6.542 -2.411 -1.589 1.00 97.38 103 VAL A O 1
ATOM 836 N N . THR A 1 104 ? 7.282 -3.941 -3.070 1.00 96.88 104 THR A N 1
ATOM 837 C CA . THR A 1 104 ? 7.326 -3.076 -4.251 1.00 96.88 104 THR A CA 1
ATOM 838 C C . THR A 1 104 ? 6.275 -3.503 -5.257 1.00 96.88 104 THR A C 1
ATOM 840 O O . THR A 1 104 ? 6.194 -4.665 -5.649 1.00 96.88 104 THR A O 1
ATOM 843 N N . VAL A 1 105 ? 5.475 -2.536 -5.692 1.00 96.38 105 VAL A N 1
ATOM 844 C CA . VAL A 1 105 ? 4.444 -2.685 -6.715 1.00 96.38 105 VAL A CA 1
ATOM 845 C C . VAL A 1 105 ? 4.853 -1.882 -7.937 1.00 96.38 105 VA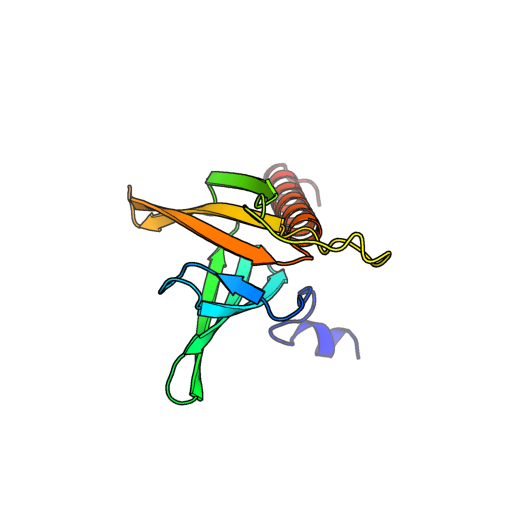L A C 1
ATOM 847 O O . VAL A 1 105 ? 5.002 -0.666 -7.850 1.00 96.38 105 VAL A O 1
ATOM 850 N N . VAL A 1 106 ? 4.961 -2.540 -9.084 1.00 95.31 106 VAL A N 1
ATOM 851 C CA . VAL A 1 106 ? 5.200 -1.906 -10.383 1.00 95.31 106 VAL A CA 1
ATOM 852 C C . VAL A 1 106 ? 3.852 -1.685 -11.057 1.00 95.31 106 VAL A C 1
ATOM 854 O O . VAL A 1 106 ? 3.208 -2.644 -11.480 1.00 95.31 106 VAL A O 1
ATOM 857 N N . SER A 1 107 ? 3.402 -0.434 -11.148 1.00 94.00 107 SER A N 1
ATOM 858 C CA . SER A 1 107 ? 2.092 -0.082 -11.706 1.00 94.00 107 SER A CA 1
ATOM 859 C C . SER A 1 107 ? 2.103 1.319 -12.305 1.00 94.00 107 SER A C 1
ATOM 861 O O . SER A 1 107 ? 2.578 2.261 -11.676 1.00 94.00 107 SER A O 1
ATOM 863 N N . SER A 1 108 ? 1.474 1.498 -13.469 1.00 92.69 108 SER A N 1
ATOM 864 C CA . SER A 1 108 ? 1.234 2.831 -14.049 1.00 92.69 108 SER A CA 1
ATOM 865 C C . SER A 1 108 ? 0.356 3.721 -13.159 1.00 92.69 108 SER A C 1
ATOM 867 O O . SER A 1 108 ? 0.367 4.940 -13.301 1.00 92.69 108 SER A O 1
ATOM 869 N N . GLN A 1 109 ? -0.379 3.127 -12.213 1.00 94.88 109 GLN A N 1
ATOM 870 C CA . GLN A 1 109 ? -1.237 3.822 -11.254 1.00 94.88 109 GLN A CA 1
ATOM 871 C C . GLN A 1 109 ? -0.597 3.951 -9.856 1.00 94.88 109 GLN A C 1
ATOM 873 O O . GLN A 1 109 ? -1.304 4.217 -8.884 1.00 94.88 109 GLN A O 1
ATOM 878 N N . ALA A 1 110 ? 0.728 3.794 -9.725 1.00 95.31 110 ALA A N 1
ATOM 879 C CA . ALA A 1 110 ? 1.437 3.890 -8.440 1.00 95.31 110 ALA A CA 1
ATOM 880 C C . ALA A 1 110 ? 1.201 5.225 -7.704 1.00 95.31 110 ALA A C 1
ATOM 882 O O . ALA A 1 110 ? 1.056 5.244 -6.482 1.00 95.31 110 ALA A O 1
ATOM 883 N N . ILE A 1 111 ? 1.097 6.338 -8.442 1.00 95.94 111 ILE A N 1
ATOM 884 C CA . ILE A 1 111 ? 0.784 7.657 -7.866 1.00 95.94 111 ILE A CA 1
ATOM 885 C C . ILE A 1 111 ? -0.613 7.652 -7.236 1.00 95.94 111 ILE A C 1
ATOM 887 O O . ILE A 1 111 ? -0.771 8.068 -6.092 1.00 95.94 111 ILE A O 1
ATOM 891 N N . LEU A 1 112 ? -1.620 7.132 -7.945 1.00 96.44 112 LEU A N 1
ATOM 892 C CA . LEU A 1 112 ? -2.986 7.038 -7.426 1.00 96.44 112 LEU A CA 1
ATOM 893 C C . LEU A 1 112 ? -3.052 6.127 -6.193 1.00 96.44 112 LEU A C 1
ATOM 895 O O . LEU A 1 112 ? -3.720 6.459 -5.218 1.00 96.44 112 LEU A O 1
ATOM 899 N N . LEU A 1 113 ? -2.300 5.023 -6.197 1.00 96.88 113 LEU A N 1
ATOM 900 C CA . LEU A 1 113 ? -2.189 4.132 -5.042 1.00 96.88 113 LEU A CA 1
ATOM 901 C C . LEU A 1 113 ? -1.597 4.856 -3.816 1.00 96.88 113 LEU A C 1
ATOM 903 O O . LEU A 1 113 ? -2.096 4.684 -2.704 1.00 96.88 113 LEU A O 1
ATOM 907 N N . SER A 1 114 ? -0.601 5.728 -4.016 1.00 97.31 114 SER A N 1
ATOM 908 C CA . SER A 1 114 ? -0.058 6.601 -2.962 1.00 97.31 114 SER A CA 1
ATOM 909 C C . SER A 1 114 ? -1.084 7.612 -2.443 1.00 97.31 114 SER A C 1
ATOM 911 O O . SER A 1 114 ? -1.200 7.800 -1.233 1.00 97.31 114 SER A O 1
ATOM 913 N N . VAL A 1 115 ? -1.876 8.226 -3.329 1.00 97.25 115 VAL A N 1
ATOM 914 C CA . VAL A 1 115 ? -2.951 9.152 -2.928 1.00 97.25 115 VAL A CA 1
ATOM 915 C C . VAL A 1 115 ? -3.995 8.432 -2.068 1.00 97.25 115 VAL A C 1
ATOM 917 O O . VAL A 1 115 ? -4.409 8.963 -1.038 1.00 97.25 115 VAL A O 1
ATOM 920 N N . CYS A 1 116 ? -4.369 7.197 -2.418 1.00 96.81 116 CYS A N 1
ATOM 921 C CA . CYS A 1 116 ? -5.259 6.380 -1.589 1.00 96.81 116 CYS A CA 1
ATOM 922 C C . CYS A 1 116 ? -4.658 6.078 -0.208 1.00 96.81 116 CYS A C 1
ATOM 924 O O . CYS A 1 116 ? -5.363 6.182 0.796 1.00 96.81 116 CYS A O 1
ATOM 926 N N . LEU A 1 117 ? -3.365 5.735 -0.132 1.00 96.94 117 LEU A N 1
ATOM 927 C CA . LEU A 1 117 ? -2.669 5.544 1.147 1.00 96.94 117 LEU A CA 1
ATOM 928 C C . LEU A 1 117 ? -2.699 6.816 1.997 1.00 96.94 117 LEU A C 1
ATOM 930 O O . LEU A 1 117 ? -3.071 6.755 3.169 1.00 96.94 117 LEU A O 1
ATOM 934 N N . GLN A 1 118 ? -2.372 7.964 1.404 1.00 96.56 118 GLN A N 1
ATOM 935 C CA . GLN A 1 118 ? -2.404 9.256 2.084 1.00 96.56 118 GLN A CA 1
ATOM 936 C C . GLN A 1 118 ? -3.807 9.587 2.611 1.00 96.56 118 GLN A C 1
ATOM 938 O O . GLN A 1 118 ? -3.936 9.989 3.767 1.00 96.56 118 GLN A O 1
ATOM 943 N N . GLY A 1 119 ? -4.854 9.370 1.807 1.00 95.44 119 GLY A N 1
ATOM 944 C CA . GLY A 1 119 ? -6.245 9.562 2.225 1.00 95.44 119 GLY A CA 1
ATOM 945 C C . GLY A 1 119 ? -6.622 8.681 3.419 1.00 95.44 119 GLY A C 1
ATOM 946 O O . GLY A 1 119 ? -7.086 9.189 4.439 1.00 95.44 119 GLY A O 1
ATOM 947 N N . MET A 1 120 ? -6.326 7.377 3.351 1.00 95.25 120 MET A N 1
ATOM 948 C CA . MET A 1 120 ? -6.601 6.440 4.450 1.00 95.25 120 MET A CA 1
ATOM 949 C C . MET A 1 120 ? -5.833 6.786 5.736 1.00 95.25 120 MET A C 1
ATOM 951 O O . MET A 1 120 ? -6.374 6.640 6.834 1.00 95.25 120 MET A O 1
ATOM 955 N N . VAL A 1 121 ? -4.583 7.252 5.625 1.00 95.12 121 VAL A N 1
ATOM 956 C CA . VAL A 1 121 ? -3.811 7.751 6.776 1.00 95.12 121 VAL A CA 1
ATOM 957 C C . VAL A 1 121 ? -4.454 9.015 7.349 1.00 95.12 121 VAL A C 1
ATOM 959 O O . VAL A 1 121 ? -4.626 9.101 8.564 1.00 95.12 121 VAL A O 1
ATOM 962 N N . GLY A 1 122 ? -4.861 9.961 6.499 1.00 92.88 122 GLY A N 1
ATOM 963 C CA . GLY A 1 122 ? -5.564 11.176 6.916 1.00 92.88 122 GLY A CA 1
ATOM 964 C C . GLY A 1 122 ? -6.831 10.871 7.720 1.00 92.88 122 GLY A C 1
ATOM 965 O O . GLY A 1 122 ? -6.991 11.365 8.835 1.00 92.88 122 GLY A O 1
ATOM 966 N N . GLU A 1 123 ? -7.685 9.977 7.219 1.00 92.06 123 GLU A N 1
ATOM 967 C CA . GLU A 1 123 ? -8.903 9.541 7.919 1.00 92.06 123 GLU A CA 1
ATOM 968 C C . GLU A 1 123 ? -8.616 8.882 9.276 1.00 92.06 123 GLU A C 1
ATOM 970 O O . GLU A 1 123 ? -9.328 9.113 10.258 1.00 92.06 123 GLU A O 1
ATOM 975 N N . LEU A 1 124 ? -7.566 8.058 9.355 1.00 90.69 124 LEU A N 1
ATOM 976 C CA . LEU A 1 124 ? -7.138 7.417 10.601 1.00 90.69 124 LEU A CA 1
ATOM 977 C C . LEU A 1 124 ? -6.668 8.439 11.643 1.00 90.69 124 LEU A C 1
ATOM 979 O O . LEU A 1 124 ? -6.977 8.296 12.829 1.00 90.69 124 LEU A O 1
ATOM 983 N N . LEU A 1 125 ? -5.939 9.468 11.208 1.00 89.44 125 LEU A N 1
ATOM 984 C CA . LEU A 1 125 ? -5.451 10.536 12.079 1.00 89.44 125 LEU A CA 1
ATOM 985 C C . LEU A 1 125 ? -6.585 11.442 12.574 1.00 89.44 125 LEU A C 1
ATOM 987 O O . LEU A 1 125 ? -6.558 11.841 13.739 1.00 89.44 125 LEU A O 1
ATOM 991 N N . LEU A 1 126 ? -7.584 11.727 11.732 1.00 86.75 126 LEU A N 1
ATOM 992 C CA . LEU A 1 126 ? -8.771 12.515 12.096 1.00 86.75 126 LEU A CA 1
ATOM 993 C C . LEU A 1 126 ? -9.644 11.782 13.122 1.00 86.75 126 LEU A C 1
ATOM 995 O O . LEU A 1 126 ? -10.003 12.350 14.152 1.00 86.75 126 LEU A O 1
ATOM 999 N N . LYS A 1 127 ? -9.899 10.483 12.910 1.00 79.88 127 LYS A N 1
ATOM 1000 C CA . LYS A 1 127 ? -10.671 9.656 13.856 1.00 79.88 127 LYS A CA 1
ATOM 1001 C C . LYS A 1 127 ? -9.994 9.520 15.217 1.00 79.88 127 LYS A C 1
ATOM 1003 O O . LYS A 1 127 ? -10.675 9.459 16.236 1.00 79.88 127 LYS A O 1
ATOM 1008 N N . LYS A 1 128 ? -8.658 9.499 15.259 1.00 75.12 128 LYS A N 1
ATOM 1009 C CA . LYS A 1 128 ? -7.903 9.472 16.522 1.00 75.12 128 LYS A CA 1
ATOM 1010 C C . LYS A 1 128 ? -8.068 10.765 17.335 1.00 75.12 128 LYS A C 1
ATOM 1012 O O . LYS A 1 128 ? -7.913 10.727 18.550 1.00 75.12 128 LYS A O 1
ATOM 1017 N N . GLN A 1 129 ? -8.383 11.882 16.683 1.00 69.06 129 GLN A N 1
ATOM 1018 C CA . GLN A 1 129 ? -8.537 13.196 17.315 1.00 69.06 129 GLN A CA 1
ATOM 1019 C C . GLN A 1 129 ? -9.979 13.499 17.759 1.00 69.06 129 GLN A C 1
ATOM 1021 O O . GLN A 1 129 ? -10.236 14.582 18.269 1.00 69.06 129 GLN A O 1
ATOM 1026 N N . GLY A 1 130 ? -10.915 12.551 17.616 1.00 54.41 130 GLY A N 1
ATOM 1027 C CA . GLY A 1 130 ? -12.284 12.701 18.125 1.00 54.41 130 GLY A CA 1
ATOM 1028 C C . GLY A 1 130 ? -13.200 13.595 17.283 1.00 54.41 130 GLY A C 1
ATOM 1029 O O . GLY A 1 130 ? -14.290 13.922 17.736 1.00 54.41 130 GLY A O 1
ATOM 1030 N N . ALA A 1 131 ? -12.799 13.969 16.065 1.00 51.88 131 ALA A N 1
ATOM 1031 C CA . ALA A 1 131 ? -13.681 14.664 15.132 1.00 51.88 131 ALA A CA 1
ATOM 1032 C C . ALA A 1 131 ? -14.611 13.645 14.442 1.00 51.88 131 ALA A C 1
ATOM 1034 O O . ALA A 1 131 ? -14.155 12.807 13.657 1.00 51.88 131 ALA A O 1
ATOM 1035 N N . SER A 1 132 ? -15.901 13.685 14.780 1.00 44.62 132 SER A N 1
ATOM 1036 C CA . SER A 1 132 ? -17.017 13.055 14.056 1.00 44.62 132 SER A CA 1
ATOM 1037 C C . SER A 1 132 ? -18.038 14.116 13.692 1.00 44.62 132 SER A C 1
ATOM 1039 O O . SER A 1 132 ? -18.208 15.045 14.512 1.00 44.62 132 SER A O 1
#

Organism: Ixodes scapularis (NCBI:txid6945)

pLDDT: mean 85.37, std 16.29, range [41.91, 98.44]

Radius of gyration: 17.33 Å; chains: 1; bounding box: 52×38×51 Å